Protein AF-A0A9E2D1S7-F1 (afdb_monomer)

Solvent-accessible surface area (backbone atoms only — not comparable to full-atom values): 7410 Å² total; per-residue (Å²): 135,66,66,66,62,52,53,53,52,53,52,50,51,51,51,51,51,52,51,52,49,51,52,52,50,50,51,50,53,53,49,55,52,59,69,45,44,64,62,51,51,51,49,29,67,73,70,65,48,94,63,82,76,91,63,96,56,79,93,48,81,43,66,81,93,66,31,61,90,58,60,94,66,74,62,63,94,91,59,80,72,94,45,70,66,69,77,76,57,72,81,76,78,86,71,77,87,82,79,84,79,87,79,79,77,78,81,78,80,74,130

Mean predicted aligned error: 16.09 Å

Secondary structure (DSSP, 8-state):
--HHHHHHHHHHHHHHHHHHHHHHHHHHHHHHHHHHHHHHHHHHHHHT-SS--S---SS--S-GGGS-TTGGGSSPTTPPPSSGGGGGSPPPP------------------

Structure (mmCIF, N/CA/C/O backbone):
data_AF-A0A9E2D1S7-F1
#
_entry.id   AF-A0A9E2D1S7-F1
#
loop_
_atom_site.group_PDB
_atom_site.id
_atom_site.type_symbol
_atom_site.label_atom_id
_atom_site.label_alt_id
_atom_site.label_comp_id
_atom_site.label_asym_id
_atom_site.label_entity_id
_atom_site.label_seq_id
_atom_site.pdbx_PDB_ins_code
_atom_site.Cartn_x
_atom_site.Cartn_y
_atom_site.Cartn_z
_atom_site.occupancy
_atom_site.B_iso_or_equiv
_atom_site.auth_seq_id
_atom_site.auth_comp_id
_atom_site.auth_asym_id
_atom_site.auth_atom_id
_atom_site.pdbx_PDB_model_num
ATOM 1 N N . MET A 1 1 ? 39.466 -10.466 -25.341 1.00 58.59 1 MET A N 1
ATOM 2 C CA . MET A 1 1 ? 39.073 -9.442 -24.336 1.00 58.59 1 MET A CA 1
ATOM 3 C C . MET A 1 1 ? 37.876 -8.569 -24.765 1.00 58.59 1 MET A C 1
ATOM 5 O O . MET A 1 1 ? 37.554 -7.617 -24.069 1.00 58.59 1 MET A O 1
ATOM 9 N N . SER A 1 2 ? 37.165 -8.881 -25.860 1.00 67.69 2 SER A N 1
ATOM 10 C CA . SER A 1 2 ? 36.030 -8.085 -26.375 1.00 67.69 2 SER A CA 1
ATOM 11 C C . SER A 1 2 ? 34.646 -8.519 -25.861 1.00 67.69 2 SER A C 1
ATOM 13 O O . SER A 1 2 ? 33.735 -7.698 -25.824 1.00 67.69 2 SER A O 1
ATOM 15 N N . GLY A 1 3 ? 34.483 -9.774 -25.423 1.00 76.50 3 GLY A N 1
ATOM 16 C CA . GLY A 1 3 ? 33.175 -10.323 -25.028 1.00 76.50 3 GLY A CA 1
ATOM 17 C C . GLY A 1 3 ? 32.573 -9.714 -23.756 1.00 76.50 3 GLY A C 1
ATOM 18 O O . GLY A 1 3 ? 31.367 -9.505 -23.688 1.00 76.50 3 GLY A O 1
ATOM 19 N N . GLY A 1 4 ? 33.406 -9.351 -22.773 1.00 84.81 4 GLY A N 1
ATOM 20 C CA . GLY A 1 4 ? 32.922 -8.813 -21.493 1.00 84.81 4 GLY A CA 1
ATOM 21 C C . GLY A 1 4 ? 32.247 -7.443 -21.617 1.00 84.81 4 GLY A C 1
ATOM 22 O O . GLY A 1 4 ? 31.239 -7.189 -20.969 1.00 84.81 4 GLY A O 1
ATOM 23 N N . ARG A 1 5 ? 32.750 -6.572 -22.502 1.00 86.94 5 ARG A N 1
ATOM 24 C CA . ARG A 1 5 ? 32.161 -5.241 -22.727 1.00 86.94 5 ARG A CA 1
ATOM 25 C C . ARG A 1 5 ? 30.790 -5.337 -23.394 1.00 86.94 5 ARG A C 1
ATOM 27 O O . ARG A 1 5 ? 29.889 -4.598 -23.019 1.00 86.94 5 ARG A O 1
ATOM 34 N N . TRP A 1 6 ? 30.620 -6.270 -24.331 1.00 89.38 6 TRP A N 1
ATOM 35 C CA . TRP A 1 6 ? 29.322 -6.514 -24.961 1.00 89.38 6 TRP A CA 1
ATOM 36 C C . TRP A 1 6 ? 28.310 -7.081 -23.962 1.00 89.38 6 TRP A C 1
ATOM 38 O O . TRP A 1 6 ? 27.189 -6.592 -23.878 1.00 89.38 6 TRP A O 1
ATOM 48 N N . PHE A 1 7 ? 28.726 -8.038 -23.132 1.00 90.88 7 PHE A N 1
ATOM 49 C CA . PHE A 1 7 ? 27.865 -8.585 -22.086 1.00 90.88 7 PHE A CA 1
ATOM 50 C C . PHE A 1 7 ? 27.352 -7.504 -21.118 1.00 90.88 7 PHE A C 1
ATOM 52 O O . PHE A 1 7 ? 26.159 -7.460 -20.831 1.00 90.88 7 PHE A O 1
ATOM 59 N N . LEU A 1 8 ? 28.224 -6.589 -20.674 1.00 93.12 8 LEU A N 1
ATOM 60 C CA . LEU A 1 8 ? 27.845 -5.484 -19.782 1.00 93.12 8 LEU A CA 1
ATOM 61 C C . LEU A 1 8 ? 26.897 -4.471 -20.442 1.00 93.12 8 LEU A C 1
ATOM 63 O O . LEU A 1 8 ? 25.983 -3.968 -19.794 1.00 93.12 8 LEU A O 1
ATOM 67 N N . LEU A 1 9 ? 27.088 -4.171 -21.730 1.00 94.94 9 LEU A N 1
ATOM 68 C CA . LEU A 1 9 ? 26.182 -3.283 -22.465 1.00 94.94 9 LEU A CA 1
ATOM 69 C C . LEU A 1 9 ? 24.807 -3.926 -22.667 1.00 94.94 9 LEU A C 1
ATOM 71 O O . LEU A 1 9 ? 23.786 -3.266 -22.484 1.00 94.94 9 LEU A O 1
ATOM 75 N N . GLN A 1 10 ? 24.772 -5.216 -23.006 1.00 94.00 10 GLN A N 1
ATOM 76 C CA . GLN A 1 10 ? 23.527 -5.957 -23.185 1.00 94.00 10 GLN A CA 1
ATOM 77 C C . GLN A 1 10 ? 22.758 -6.085 -21.865 1.00 94.00 10 GLN A C 1
ATOM 79 O O . GLN A 1 10 ? 21.551 -5.848 -21.839 1.00 94.00 10 GLN A O 1
ATOM 84 N N . SER A 1 11 ? 23.438 -6.419 -20.765 1.00 94.69 11 SER A N 1
ATOM 85 C CA . SER A 1 11 ? 22.799 -6.520 -19.451 1.00 94.69 11 SER A CA 1
ATOM 86 C C . SER A 1 11 ? 22.290 -5.162 -18.963 1.00 94.69 11 SER A C 1
ATOM 88 O O . SER A 1 11 ? 21.164 -5.080 -18.474 1.00 94.69 11 SER A O 1
ATOM 90 N N . GLY A 1 12 ? 23.054 -4.084 -19.173 1.00 96.69 12 GLY A N 1
ATOM 91 C CA . GLY A 1 12 ? 22.630 -2.719 -18.863 1.00 96.69 12 GLY A CA 1
ATOM 92 C C . GLY A 1 12 ? 21.396 -2.283 -19.657 1.00 96.69 12 GLY A C 1
ATOM 93 O O . GLY A 1 12 ? 20.464 -1.722 -19.082 1.00 96.69 12 GLY A O 1
ATOM 94 N N . LEU A 1 13 ? 21.344 -2.596 -20.957 1.00 97.38 13 LEU A N 1
ATOM 95 C CA . LEU A 1 13 ? 20.187 -2.301 -21.806 1.00 97.38 13 LEU A CA 1
ATOM 96 C C . LEU A 1 13 ? 18.935 -3.061 -21.346 1.00 97.38 13 LEU A C 1
ATOM 98 O O . LEU A 1 13 ? 17.864 -2.467 -21.242 1.00 97.38 13 LEU A O 1
ATOM 102 N N . LEU A 1 14 ? 19.067 -4.355 -21.041 1.00 97.44 14 LEU A N 1
ATOM 103 C CA . LEU A 1 14 ? 17.959 -5.172 -20.538 1.00 97.44 14 LEU A CA 1
ATOM 104 C C . LEU A 1 14 ? 17.445 -4.661 -19.191 1.00 97.44 14 LEU A C 1
ATOM 106 O O . LEU A 1 14 ? 16.236 -4.571 -18.991 1.00 97.44 14 LEU A O 1
ATOM 110 N N . PHE A 1 15 ? 18.349 -4.285 -18.287 1.00 97.31 15 PHE A N 1
ATOM 111 C CA . PHE A 1 15 ? 17.978 -3.725 -16.992 1.00 97.31 15 PHE A CA 1
ATOM 112 C C . PHE A 1 15 ? 17.240 -2.389 -17.139 1.00 97.31 15 PHE A C 1
ATOM 114 O O . PHE A 1 15 ? 16.191 -2.197 -16.530 1.00 97.31 15 PHE A O 1
ATOM 121 N N . ALA A 1 16 ? 17.733 -1.490 -17.995 1.00 97.62 16 ALA A N 1
ATOM 122 C CA . ALA A 1 16 ? 17.066 -0.221 -18.276 1.00 97.62 16 ALA A CA 1
ATOM 123 C C . ALA A 1 16 ? 15.682 -0.426 -18.916 1.00 97.62 16 ALA A C 1
ATOM 125 O O . ALA A 1 16 ? 14.726 0.248 -18.534 1.00 97.62 16 ALA A O 1
ATOM 126 N N . ALA A 1 17 ? 15.552 -1.382 -19.840 1.00 97.75 17 ALA A N 1
ATOM 127 C CA . ALA A 1 17 ? 14.273 -1.736 -20.451 1.00 97.75 17 ALA A CA 1
ATOM 128 C C . ALA A 1 17 ? 13.280 -2.300 -19.421 1.00 97.75 17 ALA A C 1
ATOM 130 O O . ALA A 1 17 ? 12.115 -1.902 -19.412 1.00 97.75 17 ALA A O 1
ATOM 131 N N . LEU A 1 18 ? 13.741 -3.173 -18.519 1.00 97.69 18 LEU A N 1
ATOM 132 C CA . LEU A 1 18 ? 12.930 -3.693 -17.418 1.00 97.69 18 LEU A CA 1
ATOM 133 C C . LEU A 1 18 ? 12.471 -2.565 -16.488 1.00 97.69 18 LEU A C 1
ATOM 135 O O . LEU A 1 18 ? 11.289 -2.484 -16.163 1.00 97.69 18 LEU A O 1
ATOM 139 N N . LEU A 1 19 ? 13.379 -1.669 -16.096 1.00 97.75 19 LEU A N 1
ATOM 140 C CA . LEU A 1 19 ? 13.057 -0.525 -15.245 1.00 97.75 19 LEU A CA 1
ATOM 141 C C . LEU A 1 19 ? 12.017 0.386 -15.914 1.00 97.75 19 LEU A C 1
ATOM 143 O O . LEU A 1 19 ? 11.033 0.767 -15.286 1.00 97.75 19 LEU A O 1
ATOM 147 N N . ALA A 1 20 ? 12.196 0.693 -17.200 1.00 97.50 20 ALA A N 1
ATOM 148 C CA . ALA A 1 20 ? 11.249 1.496 -17.966 1.00 97.50 20 ALA A CA 1
ATOM 149 C C . ALA A 1 20 ? 9.866 0.830 -18.044 1.00 97.50 20 ALA A C 1
ATOM 151 O O . ALA A 1 20 ? 8.851 1.503 -17.863 1.00 97.50 20 ALA A O 1
ATOM 152 N N . LEU A 1 21 ? 9.813 -0.491 -18.249 1.00 97.50 21 LEU A N 1
ATOM 153 C CA . LEU A 1 21 ? 8.564 -1.251 -18.252 1.00 97.50 21 LEU A CA 1
ATOM 154 C C . LEU A 1 21 ? 7.869 -1.207 -16.885 1.00 97.50 21 LEU A C 1
ATOM 156 O O . LEU A 1 21 ? 6.661 -0.979 -16.827 1.00 97.50 21 LEU A O 1
AT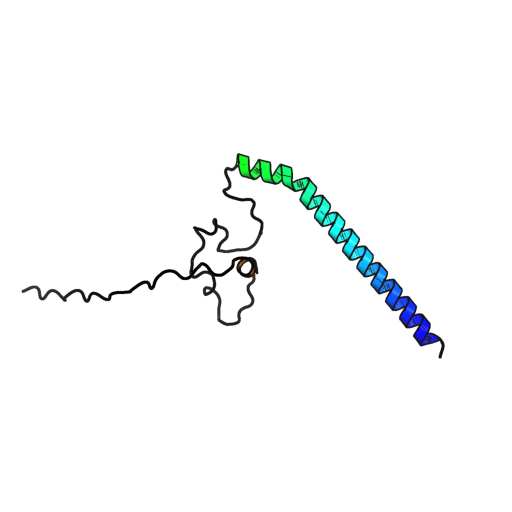OM 160 N N . LEU A 1 22 ? 8.618 -1.381 -15.792 1.00 96.38 22 LEU A N 1
ATOM 161 C CA . LEU A 1 22 ? 8.089 -1.298 -14.429 1.00 96.38 22 LEU A CA 1
ATOM 162 C C . LEU A 1 22 ? 7.530 0.094 -14.127 1.00 96.38 22 LEU A C 1
ATOM 164 O O . LEU A 1 22 ? 6.427 0.208 -13.596 1.00 96.38 22 LEU A O 1
ATOM 168 N N . LEU A 1 23 ? 8.244 1.153 -14.515 1.00 96.31 23 LEU A N 1
ATOM 169 C CA . LEU A 1 23 ? 7.780 2.530 -14.350 1.00 96.31 23 LEU A CA 1
ATOM 170 C C . LEU A 1 23 ? 6.521 2.803 -15.175 1.00 96.31 23 LEU A C 1
ATOM 172 O O . LEU A 1 23 ? 5.582 3.415 -14.671 1.00 96.31 23 LEU A O 1
ATOM 176 N N . LEU A 1 24 ? 6.455 2.314 -16.414 1.00 96.50 24 LEU A N 1
ATOM 177 C CA . LEU A 1 24 ? 5.272 2.468 -17.255 1.00 96.50 24 LEU A CA 1
ATOM 178 C C . LEU A 1 24 ? 4.069 1.704 -16.683 1.00 96.50 24 LEU A C 1
ATOM 180 O O . LEU A 1 24 ? 2.957 2.229 -16.673 1.00 96.50 24 LEU A O 1
ATOM 184 N N . CYS A 1 25 ? 4.286 0.485 -16.185 1.00 94.69 25 CYS A N 1
ATOM 185 C CA . CYS A 1 25 ? 3.258 -0.308 -15.516 1.00 94.69 25 CYS A CA 1
ATOM 186 C C . CYS A 1 25 ? 2.749 0.408 -14.258 1.00 94.69 25 CYS A C 1
ATOM 188 O O . CYS A 1 25 ? 1.546 0.603 -14.108 1.00 94.69 25 CYS A O 1
ATOM 190 N N . SER A 1 26 ? 3.666 0.901 -13.422 1.00 89.81 26 SER A N 1
ATOM 191 C CA . SER A 1 26 ? 3.348 1.687 -12.229 1.00 89.81 26 SER A CA 1
ATOM 192 C C . SER A 1 26 ? 2.519 2.928 -12.569 1.00 89.81 26 SER A C 1
ATOM 194 O O . SER A 1 26 ? 1.465 3.146 -11.980 1.00 89.81 26 SER A O 1
ATOM 196 N N . GLN A 1 27 ? 2.907 3.689 -13.597 1.00 91.44 27 GLN A N 1
ATOM 197 C CA . GLN A 1 27 ? 2.131 4.847 -14.047 1.00 91.44 27 GLN A CA 1
ATOM 198 C C . GLN A 1 27 ? 0.740 4.463 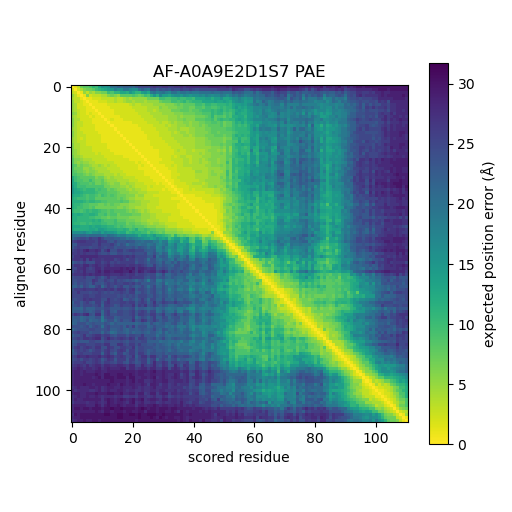-14.558 1.00 91.44 27 GLN A C 1
ATOM 200 O O . GLN A 1 27 ? -0.219 5.191 -14.311 1.00 91.44 27 GLN A O 1
ATOM 205 N N . ARG A 1 28 ? 0.602 3.337 -15.268 1.00 91.31 28 ARG A N 1
ATOM 206 C CA . ARG A 1 28 ? -0.703 2.851 -15.743 1.00 91.31 28 ARG A CA 1
ATOM 207 C C . ARG A 1 28 ? -1.615 2.456 -14.589 1.00 91.31 28 ARG A C 1
ATOM 209 O O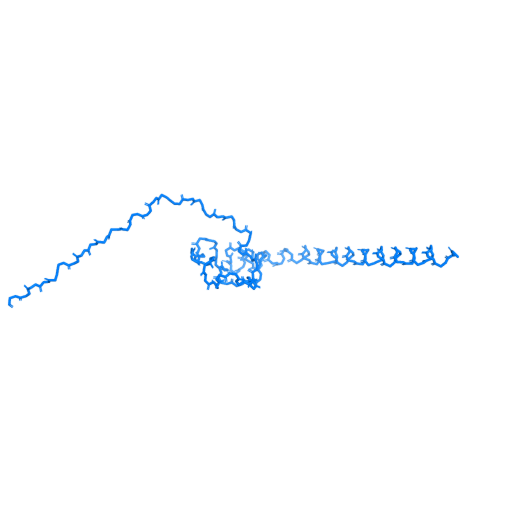 . ARG A 1 28 ? -2.771 2.865 -14.586 1.00 91.31 28 ARG A O 1
ATOM 216 N N . VAL A 1 29 ? -1.091 1.715 -13.614 1.00 83.31 29 VAL A N 1
ATOM 217 C CA . VAL A 1 29 ? -1.828 1.339 -12.399 1.00 83.31 29 VAL A CA 1
ATOM 218 C C . VAL A 1 29 ? -2.237 2.592 -11.632 1.00 83.31 29 VAL A C 1
ATOM 220 O O . VAL A 1 29 ? -3.406 2.753 -11.308 1.00 83.31 29 VAL A O 1
ATOM 223 N N . HIS A 1 30 ? -1.313 3.531 -11.432 1.00 79.56 30 HIS A N 1
ATOM 224 C CA . HIS A 1 30 ? -1.600 4.754 -10.692 1.00 79.56 30 HIS A CA 1
ATOM 225 C C . HIS A 1 30 ? -2.660 5.624 -11.383 1.00 79.56 30 HIS A C 1
ATOM 227 O O . HIS A 1 30 ? -3.506 6.201 -10.704 1.00 79.56 30 HIS A O 1
ATOM 233 N N . ARG A 1 31 ? -2.651 5.705 -12.719 1.00 84.50 31 ARG A N 1
ATOM 234 C CA . ARG A 1 31 ? -3.694 6.414 -13.479 1.00 84.50 31 ARG A CA 1
ATOM 235 C C . ARG A 1 31 ? -5.053 5.728 -13.368 1.00 84.50 31 ARG A C 1
ATOM 237 O O . ARG A 1 31 ? -6.049 6.397 -13.121 1.00 84.50 31 ARG A O 1
ATOM 244 N N . ALA A 1 32 ? -5.090 4.402 -13.491 1.00 83.00 32 ALA A N 1
ATOM 245 C CA . ALA A 1 32 ? -6.325 3.639 -13.329 1.00 83.00 32 ALA A CA 1
ATOM 246 C C . ALA A 1 32 ? -6.928 3.824 -11.924 1.00 83.00 32 ALA A C 1
ATOM 248 O O . ALA A 1 32 ? -8.137 3.990 -11.783 1.00 83.00 32 ALA A O 1
ATOM 249 N N . GLU A 1 33 ? -6.084 3.862 -10.894 1.00 77.12 33 GLU A N 1
ATOM 250 C CA . GLU A 1 33 ? -6.491 4.142 -9.516 1.00 77.12 33 GLU A CA 1
ATOM 251 C C . GLU A 1 33 ? -7.055 5.562 -9.351 1.00 77.12 33 GLU A C 1
ATOM 253 O O . GLU A 1 33 ? -8.119 5.736 -8.752 1.00 77.12 33 GLU A O 1
ATOM 258 N N . THR A 1 34 ? -6.397 6.581 -9.918 1.00 81.00 34 THR A N 1
ATOM 259 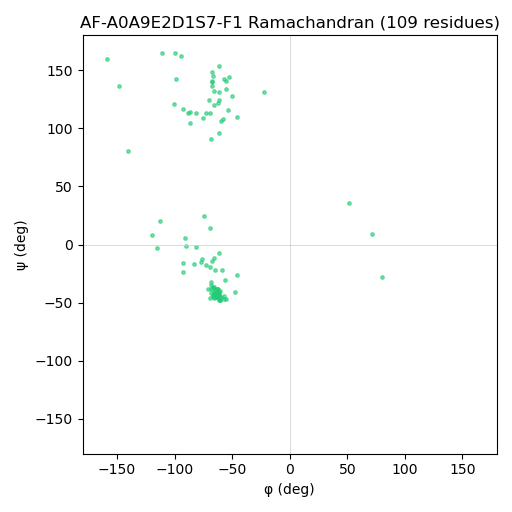C CA . THR A 1 34 ? -6.884 7.970 -9.841 1.00 81.00 34 THR A CA 1
ATOM 260 C C . THR A 1 34 ? -8.194 8.173 -10.589 1.00 81.00 34 THR A C 1
ATOM 262 O O . THR A 1 34 ? -9.058 8.897 -10.100 1.00 81.00 34 THR A O 1
ATOM 265 N N . ASP A 1 35 ? -8.377 7.507 -11.729 1.00 88.00 35 ASP A N 1
ATOM 266 C CA . ASP A 1 35 ? -9.606 7.603 -12.522 1.00 88.00 35 ASP A CA 1
ATOM 267 C C . ASP A 1 35 ? -10.798 6.959 -11.796 1.00 88.00 35 ASP A C 1
ATOM 269 O O . ASP A 1 35 ? -11.933 7.423 -11.912 1.00 88.00 35 ASP A O 1
ATOM 273 N N . GLN A 1 36 ? -10.556 5.909 -11.005 1.00 82.69 36 GLN A N 1
ATOM 274 C CA . GLN A 1 36 ? -11.597 5.235 -10.226 1.00 82.69 36 GLN A CA 1
ATOM 275 C C . GLN A 1 36 ? -11.906 5.915 -8.886 1.00 82.69 36 GLN A C 1
ATOM 277 O O . GLN A 1 36 ? -12.960 5.653 -8.301 1.00 82.69 36 GLN A O 1
ATOM 282 N N . LEU A 1 37 ? -11.033 6.796 -8.393 1.00 83.62 37 LEU A N 1
ATOM 283 C CA . LEU A 1 37 ? -11.186 7.445 -7.090 1.00 83.62 37 LEU A CA 1
ATOM 284 C C . LEU A 1 37 ? -12.535 8.181 -6.920 1.00 83.62 37 LEU A C 1
ATOM 286 O O . LEU A 1 37 ? -13.200 7.933 -5.912 1.00 83.62 37 LEU A O 1
ATOM 290 N N . PRO A 1 38 ? -13.018 9.005 -7.874 1.00 87.38 38 PRO A N 1
ATOM 291 C CA . PRO A 1 38 ? -14.299 9.702 -7.722 1.00 87.38 38 PRO A CA 1
ATOM 292 C C . PRO A 1 38 ? -15.491 8.744 -7.611 1.00 87.38 38 PRO A C 1
ATOM 294 O O . PRO A 1 38 ? -16.358 8.926 -6.756 1.00 87.38 38 PRO A O 1
ATOM 297 N N . ALA A 1 39 ? -15.511 7.688 -8.431 1.00 85.38 39 ALA A N 1
ATOM 298 C CA . ALA A 1 39 ? -16.569 6.679 -8.412 1.00 85.38 39 ALA A CA 1
ATOM 299 C C . ALA A 1 39 ? -16.599 5.923 -7.076 1.00 85.38 39 ALA A C 1
ATOM 301 O O . ALA A 1 39 ? -17.665 5.656 -6.519 1.00 85.38 39 ALA A O 1
ATOM 302 N N . ARG A 1 40 ? -15.423 5.624 -6.516 1.00 82.06 40 ARG A N 1
ATOM 303 C CA . ARG A 1 40 ? -15.328 4.966 -5.215 1.00 82.06 40 ARG A CA 1
ATOM 304 C C . ARG A 1 40 ? -15.740 5.886 -4.055 1.00 82.06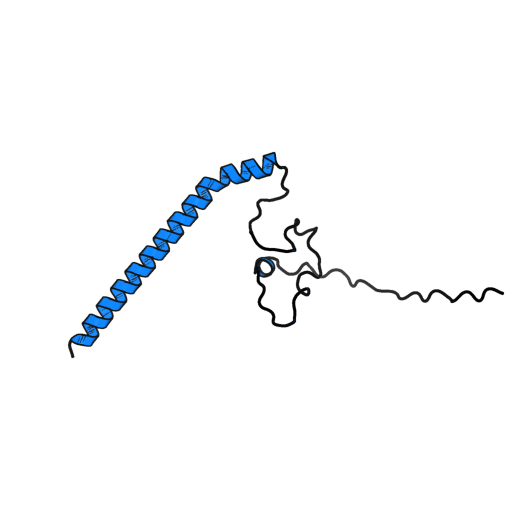 40 ARG A C 1
ATOM 306 O O . ARG A 1 40 ? -16.423 5.431 -3.140 1.00 82.06 40 ARG A O 1
ATOM 313 N N . LEU A 1 41 ? -15.400 7.177 -4.102 1.00 82.69 41 LEU A N 1
ATOM 314 C CA . LEU A 1 41 ? -15.873 8.166 -3.121 1.00 82.69 41 LEU A CA 1
ATOM 315 C C . LEU A 1 41 ? -17.402 8.310 -3.154 1.00 82.69 41 LEU A C 1
ATOM 317 O O . LEU A 1 41 ? -18.051 8.362 -2.107 1.00 82.69 41 LEU A O 1
ATOM 321 N N . GLN A 1 42 ? -17.995 8.309 -4.348 1.00 89.00 42 GLN A N 1
ATOM 322 C CA . GLN A 1 42 ? -19.447 8.324 -4.511 1.00 89.00 42 GLN A CA 1
ATOM 323 C C . GLN A 1 42 ? -20.103 7.074 -3.906 1.00 89.00 42 GLN A C 1
ATOM 325 O O . GLN A 1 42 ? -21.134 7.183 -3.235 1.00 89.00 42 GLN A O 1
ATOM 330 N N . LEU A 1 43 ? -19.502 5.896 -4.098 1.00 84.00 43 LEU A N 1
ATOM 331 C CA . LEU A 1 43 ? -19.978 4.644 -3.510 1.00 84.00 43 LEU A CA 1
ATOM 332 C C . LEU A 1 43 ? -19.992 4.711 -1.976 1.00 84.00 43 LEU A C 1
ATOM 334 O O . LEU A 1 43 ? -20.996 4.365 -1.359 1.00 84.00 43 LEU A O 1
ATOM 338 N N . ILE A 1 44 ? -18.923 5.224 -1.364 1.00 79.75 44 ILE A N 1
ATOM 339 C CA . ILE A 1 44 ? -18.813 5.397 0.095 1.00 79.75 44 ILE A CA 1
ATOM 340 C C . ILE A 1 44 ? -19.893 6.315 0.631 1.00 79.75 44 ILE A C 1
ATOM 342 O O . ILE A 1 44 ? -20.582 5.963 1.588 1.00 79.75 44 ILE A O 1
ATOM 346 N N . HIS A 1 45 ? -20.081 7.467 -0.011 1.00 81.31 45 HIS A N 1
ATOM 347 C CA . HIS A 1 45 ? -21.104 8.419 0.396 1.00 81.31 45 HIS A CA 1
ATOM 348 C C . HIS A 1 45 ? -22.517 7.823 0.288 1.00 81.31 45 HIS A C 1
ATOM 350 O O . HIS A 1 45 ? -23.365 8.073 1.151 1.00 81.31 45 HIS A O 1
ATOM 356 N N . THR A 1 46 ? -22.764 7.022 -0.752 1.00 88.44 46 THR A N 1
ATOM 357 C CA . THR A 1 46 ? -24.056 6.363 -0.997 1.00 88.44 46 THR A CA 1
ATOM 358 C C . THR A 1 46 ? -24.333 5.275 0.034 1.00 88.44 46 THR A C 1
ATOM 360 O O . THR A 1 46 ? -25.417 5.228 0.607 1.00 88.44 46 THR A O 1
ATOM 363 N N . LEU A 1 47 ? -23.341 4.430 0.310 1.00 83.38 47 LEU A N 1
ATOM 364 C CA . LEU A 1 47 ? -23.452 3.319 1.254 1.00 83.38 47 LEU A CA 1
ATOM 365 C C . LEU A 1 47 ? -23.268 3.744 2.716 1.00 83.38 47 LEU A C 1
ATOM 367 O O . LEU A 1 47 ? -23.368 2.903 3.606 1.00 83.38 47 LEU A O 1
ATOM 371 N N . LYS A 1 48 ? -22.993 5.032 2.970 1.00 79.38 48 LYS A N 1
ATOM 372 C CA . LYS A 1 48 ? -22.655 5.569 4.298 1.00 79.38 48 LYS A CA 1
ATOM 373 C C . LYS A 1 48 ? -21.521 4.781 4.962 1.00 79.38 48 LYS A C 1
ATOM 375 O O . LYS A 1 48 ? -21.515 4.591 6.176 1.00 79.38 48 LYS A O 1
ATOM 380 N N . LEU A 1 49 ? -20.564 4.325 4.152 1.00 72.06 49 LEU A N 1
ATOM 381 C CA . LEU A 1 49 ? -19.357 3.687 4.659 1.00 72.06 49 LEU A CA 1
ATOM 382 C C . LEU A 1 49 ? -18.540 4.743 5.397 1.00 72.06 49 LEU A C 1
ATOM 384 O O . LEU A 1 49 ? -18.414 5.876 4.937 1.00 72.06 49 LEU A O 1
ATOM 388 N N . THR A 1 50 ? -18.017 4.375 6.561 1.00 59.38 50 THR A N 1
ATOM 389 C CA . THR A 1 50 ? -17.295 5.312 7.424 1.00 59.38 50 THR A CA 1
ATOM 390 C C . THR A 1 50 ? -15.951 5.738 6.842 1.00 59.38 50 THR A C 1
ATOM 392 O O . THR A 1 50 ? -15.467 6.779 7.253 1.00 59.38 50 THR A O 1
ATOM 395 N N . ASP A 1 51 ? -15.377 4.987 5.889 1.00 58.59 51 ASP A N 1
ATOM 396 C CA . ASP A 1 51 ? -14.116 5.334 5.224 1.00 58.59 51 ASP A CA 1
ATOM 397 C C . ASP A 1 51 ? -13.925 4.633 3.868 1.00 58.59 51 ASP A C 1
ATOM 399 O O . ASP A 1 51 ? -14.513 3.581 3.594 1.00 58.59 51 ASP A O 1
ATOM 403 N N . PHE A 1 52 ? -13.046 5.208 3.035 1.00 55.78 52 PHE A N 1
ATOM 404 C CA . PHE A 1 52 ? -12.433 4.507 1.905 1.00 55.78 52 PHE A CA 1
ATOM 405 C C . PHE A 1 52 ? -11.479 3.471 2.483 1.00 55.78 52 PHE A C 1
ATOM 407 O O . PHE A 1 52 ? -10.501 3.830 3.134 1.00 55.78 52 PHE A O 1
ATOM 414 N N . ALA A 1 53 ? -11.788 2.186 2.295 1.00 56.22 53 ALA A N 1
ATOM 415 C CA . ALA A 1 53 ? -10.886 1.117 2.684 1.00 56.22 53 ALA A CA 1
ATOM 416 C C . ALA A 1 53 ? -9.593 1.282 1.874 1.00 56.22 53 ALA A C 1
ATOM 418 O O . ALA A 1 53 ? -9.499 0.844 0.732 1.00 56.22 53 ALA A O 1
ATOM 419 N N . LEU A 1 54 ? -8.598 1.939 2.473 1.00 52.50 54 LEU A N 1
ATOM 420 C CA . LEU A 1 54 ? -7.243 2.067 1.934 1.00 52.50 54 LEU A CA 1
ATOM 421 C C . LEU A 1 54 ? -6.562 0.699 1.783 1.00 52.50 54 LEU A C 1
ATOM 423 O O . LEU A 1 54 ? -5.457 0.626 1.256 1.00 52.50 54 LEU A O 1
ATOM 427 N N . TRP A 1 55 ? -7.19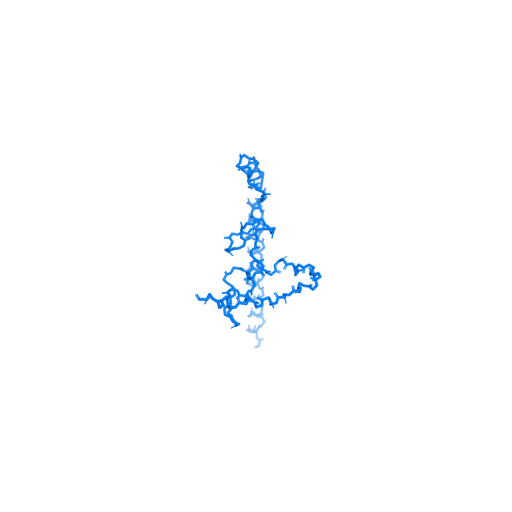7 -0.370 2.276 1.00 56.06 55 TRP A N 1
ATOM 428 C CA . TRP A 1 55 ? -6.596 -1.677 2.428 1.00 56.06 55 TRP A CA 1
ATOM 429 C C . TRP A 1 55 ? -7.616 -2.811 2.259 1.00 56.06 55 TRP A C 1
ATOM 431 O O . TRP A 1 55 ? -8.720 -2.755 2.800 1.00 56.06 55 TRP A O 1
ATOM 441 N N . SER A 1 56 ? -7.228 -3.851 1.522 1.00 47.97 56 SER A N 1
ATOM 442 C CA . SER A 1 56 ? -8.046 -5.025 1.173 1.00 47.97 56 SER A CA 1
ATOM 443 C C . SER A 1 56 ? -7.933 -6.200 2.161 1.00 47.97 56 SER A C 1
ATOM 445 O O . SER A 1 56 ? -8.468 -7.273 1.898 1.00 47.97 56 SER A O 1
ATOM 447 N N . GLU A 1 57 ? -7.222 -6.027 3.277 1.00 53.31 57 GLU A N 1
ATOM 448 C CA . GLU A 1 57 ? -6.658 -7.118 4.094 1.00 53.31 57 GLU A CA 1
ATOM 449 C C . GLU A 1 57 ? -7.362 -7.262 5.482 1.00 53.31 57 GLU A C 1
ATOM 451 O O . GLU A 1 57 ? -8.098 -6.369 5.878 1.00 53.31 57 GLU A O 1
ATOM 456 N N . ALA A 1 58 ? -7.206 -8.372 6.232 1.00 52.69 58 ALA A N 1
ATOM 457 C CA . ALA A 1 58 ? -8.181 -8.845 7.249 1.00 52.69 58 ALA A CA 1
ATOM 458 C C . ALA A 1 58 ? -8.017 -8.449 8.755 1.00 52.69 58 ALA A C 1
ATOM 460 O O . ALA A 1 58 ? -6.940 -8.141 9.245 1.00 52.69 58 ALA A O 1
ATOM 461 N N . ARG A 1 59 ? -9.146 -8.615 9.488 1.00 50.62 59 ARG A N 1
ATOM 462 C CA . ARG A 1 59 ? -9.467 -8.660 10.953 1.00 50.62 59 ARG A CA 1
ATOM 463 C C . ARG A 1 59 ? -9.613 -7.375 11.782 1.00 50.62 59 ARG A C 1
ATOM 465 O O . ARG A 1 59 ? -10.445 -7.376 12.686 1.00 50.62 59 ARG A O 1
ATOM 472 N N . TYR A 1 60 ? -8.963 -6.269 11.447 1.00 48.47 60 TYR A N 1
ATOM 473 C CA . TYR A 1 60 ? -9.200 -4.951 12.080 1.00 48.47 60 TYR A CA 1
ATOM 474 C C . TYR A 1 60 ? -9.817 -3.937 11.109 1.00 48.47 60 TYR A C 1
ATOM 476 O O . TYR A 1 60 ? -9.805 -2.739 11.350 1.00 48.47 60 TYR A O 1
ATOM 484 N N . THR A 1 61 ? -10.429 -4.410 10.022 1.00 46.22 61 THR A N 1
ATOM 485 C CA . THR A 1 61 ? -11.124 -3.595 9.009 1.00 46.22 61 THR A CA 1
ATOM 486 C C . THR A 1 61 ? -12.480 -3.039 9.451 1.00 46.22 61 THR A 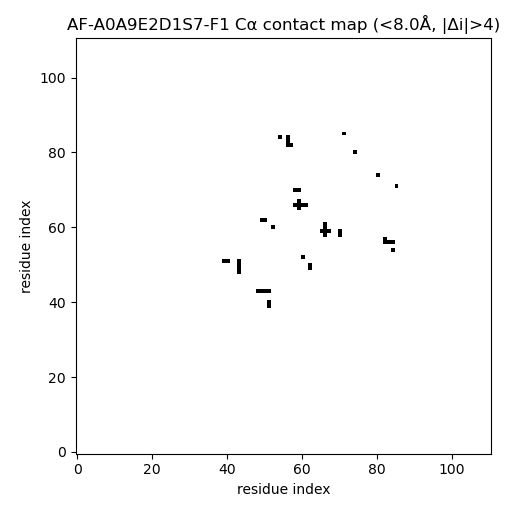C 1
ATOM 488 O O . THR A 1 61 ? -13.323 -2.695 8.624 1.00 46.22 61 THR A O 1
ATOM 491 N N . ARG A 1 62 ? -12.694 -2.876 10.759 1.00 54.00 62 ARG A N 1
ATOM 492 C CA . ARG A 1 62 ? -13.634 -1.870 11.258 1.00 54.00 62 ARG A CA 1
ATOM 493 C C . ARG A 1 62 ? -12.824 -0.658 11.682 1.00 54.00 62 ARG A C 1
ATOM 495 O O . ARG A 1 62 ? -11.731 -0.833 12.204 1.00 54.00 62 ARG A O 1
ATOM 502 N N . HIS A 1 63 ? -13.373 0.534 11.431 1.00 58.91 63 HIS A N 1
ATOM 503 C CA . HIS A 1 63 ? -12.843 1.848 11.823 1.00 58.91 63 HIS A CA 1
ATOM 504 C C . HIS A 1 63 ? -11.884 1.741 13.020 1.00 58.91 63 HIS A C 1
ATOM 506 O O . HIS A 1 63 ? -12.297 1.119 13.989 1.00 58.91 63 HIS A O 1
ATOM 512 N N . PRO A 1 64 ? -10.672 2.327 13.029 1.00 57.34 64 PRO A N 1
ATOM 513 C CA . PRO A 1 64 ? -9.655 2.101 14.069 1.00 57.34 64 PRO A CA 1
ATOM 514 C C . PRO A 1 64 ? -10.147 2.143 15.532 1.00 57.34 64 PRO A C 1
ATOM 516 O O .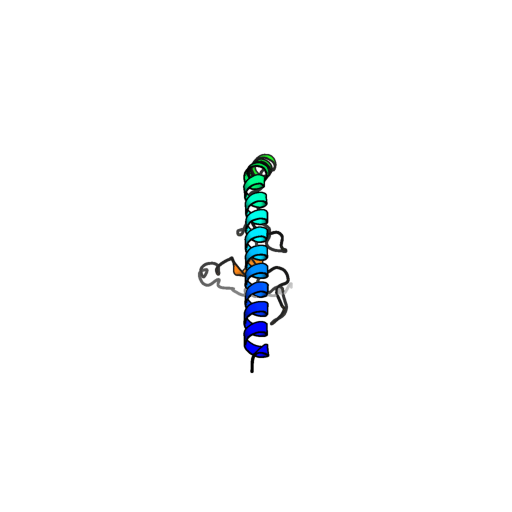 PRO A 1 64 ? -9.588 1.472 16.390 1.00 57.34 64 PRO A O 1
ATOM 519 N N . SER A 1 65 ? -11.235 2.866 15.830 1.00 57.88 65 SER A N 1
ATOM 520 C CA . SER A 1 65 ? -11.917 2.829 17.141 1.00 57.88 65 SER A CA 1
ATOM 521 C C . SER A 1 65 ? -12.629 1.510 17.510 1.00 57.88 65 SER 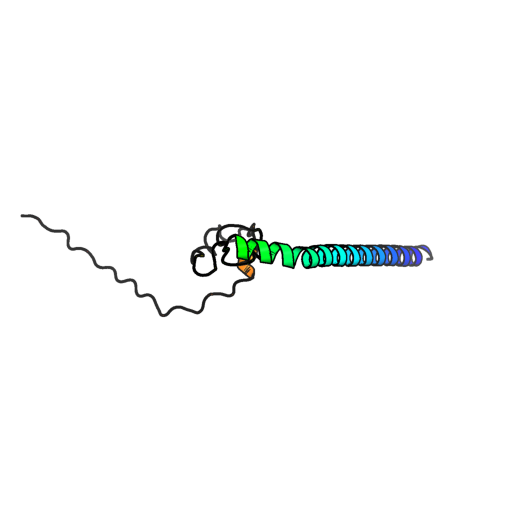A C 1
ATOM 523 O O . SER A 1 65 ? -13.026 1.333 18.658 1.00 57.88 65 SER A O 1
ATOM 525 N N . GLN A 1 66 ? -12.840 0.621 16.546 1.00 58.22 66 GLN A N 1
ATOM 526 C CA . GLN A 1 66 ? -13.543 -0.661 16.622 1.00 58.22 66 GLN A CA 1
ATOM 527 C C . GLN A 1 66 ? -12.607 -1.851 16.363 1.00 58.22 66 GLN A C 1
ATOM 529 O O . GLN A 1 66 ? -13.055 -2.998 16.422 1.00 58.22 66 GLN A O 1
ATOM 534 N N . ALA A 1 67 ? -11.335 -1.591 16.050 1.00 63.53 67 ALA A N 1
ATOM 535 C CA . ALA A 1 67 ? -10.316 -2.624 15.994 1.00 63.53 67 ALA A CA 1
ATOM 536 C C . ALA A 1 67 ? -10.049 -3.165 17.410 1.00 63.53 67 ALA A C 1
ATOM 538 O O . ALA A 1 67 ? -10.031 -2.413 18.387 1.00 63.53 67 ALA A O 1
ATOM 539 N N . ASP A 1 68 ? -9.865 -4.480 17.522 1.00 61.84 68 ASP A N 1
ATOM 540 C CA . ASP A 1 68 ? -9.472 -5.114 18.779 1.00 61.84 68 ASP A CA 1
ATOM 541 C C . ASP A 1 68 ? -8.053 -4.668 19.173 1.00 61.84 68 ASP A C 1
ATOM 543 O O . ASP A 1 68 ? -7.125 -4.718 18.367 1.00 61.84 68 ASP A O 1
ATOM 547 N N . TRP A 1 69 ? -7.875 -4.270 20.433 1.00 61.22 69 TRP A N 1
ATOM 548 C CA . TRP A 1 69 ? -6.580 -3.886 21.002 1.00 61.22 69 TRP A CA 1
ATOM 549 C C . TRP A 1 69 ? -5.590 -5.054 21.061 1.00 61.22 69 TRP A C 1
ATOM 551 O O . TRP A 1 69 ? -4.382 -4.828 21.105 1.00 61.22 69 TRP A O 1
ATOM 561 N N . PHE A 1 70 ? -6.085 -6.294 21.053 1.00 60.66 70 PHE A N 1
ATOM 562 C CA . PHE A 1 70 ? -5.259 -7.499 21.047 1.00 60.66 70 PHE A CA 1
ATOM 563 C C . PHE A 1 70 ? -4.919 -7.998 19.645 1.00 60.66 70 PHE A C 1
ATOM 565 O O . PHE A 1 70 ? -4.175 -8.969 19.532 1.00 60.66 70 PHE A O 1
ATOM 572 N N . ALA A 1 71 ? -5.399 -7.332 18.587 1.00 60.78 71 ALA A N 1
ATOM 573 C CA . ALA A 1 71 ? -5.092 -7.683 17.202 1.00 60.78 71 ALA A CA 1
ATOM 574 C C . ALA A 1 71 ? -3.592 -7.935 16.922 1.00 60.78 71 ALA A C 1
ATOM 576 O O . ALA A 1 71 ? -3.308 -8.931 16.260 1.00 60.78 71 ALA A O 1
ATOM 577 N N . PRO A 1 72 ? -2.627 -7.156 17.469 1.00 57.50 72 PRO A N 1
ATOM 578 C CA . PRO A 1 72 ? -1.195 -7.395 17.241 1.00 57.50 72 PRO A CA 1
ATOM 579 C C . PRO A 1 72 ? -0.653 -8.710 17.826 1.00 57.50 72 PRO A C 1
ATOM 581 O O . PRO A 1 72 ? 0.486 -9.074 17.551 1.00 57.50 72 PRO A O 1
ATOM 584 N N . PHE A 1 73 ? -1.429 -9.394 18.671 1.00 59.75 73 PHE A N 1
ATOM 585 C CA . PHE A 1 73 ? -1.019 -10.594 19.409 1.00 59.75 73 PHE A CA 1
ATOM 586 C C . PHE A 1 73 ? -1.871 -11.824 19.075 1.00 59.75 73 PHE A C 1
ATOM 588 O O . PHE A 1 73 ? -1.777 -12.835 19.768 1.00 59.75 73 PHE A O 1
ATOM 595 N N . GLN A 1 74 ? -2.746 -11.738 18.068 1.00 66.81 74 GLN A N 1
ATOM 596 C CA . GLN A 1 74 ? -3.608 -12.863 17.688 1.00 66.81 74 GLN A CA 1
ATOM 597 C C . GLN A 1 74 ? -2.870 -13.938 16.881 1.00 66.81 74 GLN A C 1
ATOM 599 O O . GLN A 1 74 ? -3.378 -15.056 16.773 1.00 66.81 74 GLN A O 1
ATOM 604 N N . ASP A 1 75 ? -1.684 -13.626 16.359 1.00 68.56 75 ASP A N 1
ATOM 605 C CA . ASP A 1 75 ? -0.833 -14.592 15.679 1.00 68.56 75 ASP A CA 1
ATOM 606 C C . ASP A 1 75 ? 0.296 -15.114 16.582 1.00 68.56 75 ASP A C 1
ATOM 608 O O . ASP A 1 75 ? 0.602 -14.571 17.648 1.00 68.56 75 ASP A O 1
ATOM 612 N N . PHE A 1 76 ? 0.915 -16.219 16.164 1.00 68.00 76 PHE A N 1
ATOM 613 C CA . PHE A 1 76 ? 1.997 -16.845 16.917 1.00 68.00 76 PHE A CA 1
ATOM 614 C C . PHE A 1 76 ? 3.254 -15.960 16.935 1.00 68.00 76 PHE A C 1
ATOM 616 O O . PHE A 1 76 ? 3.559 -15.297 15.944 1.00 68.00 76 PHE A O 1
ATOM 623 N N . PRO A 1 77 ? 4.065 -15.992 18.012 1.00 66.81 77 PRO A N 1
ATOM 624 C CA . PRO A 1 77 ? 5.368 -15.337 18.008 1.00 66.81 77 PRO A CA 1
ATOM 625 C C . PRO A 1 77 ? 6.165 -15.752 16.764 1.00 66.81 77 PRO A C 1
ATOM 627 O O . PRO A 1 77 ? 6.315 -16.946 16.511 1.00 66.81 77 PRO A O 1
ATOM 630 N N . SER A 1 78 ? 6.673 -14.776 16.004 1.00 69.38 78 SER A N 1
ATOM 631 C CA . SER A 1 78 ? 7.410 -14.938 14.733 1.00 69.38 78 SER A CA 1
ATOM 632 C C . SER A 1 78 ? 6.619 -15.380 13.490 1.00 69.38 78 SER A C 1
ATOM 634 O O . SER A 1 78 ? 7.232 -15.638 12.454 1.00 69.38 78 SER A O 1
ATOM 636 N N . SER A 1 79 ? 5.286 -15.431 13.529 1.00 71.62 79 SER A N 1
ATOM 637 C CA . SER A 1 79 ? 4.503 -15.654 12.309 1.00 71.62 79 SER A CA 1
ATOM 638 C C . SER A 1 79 ? 4.607 -14.468 11.349 1.00 71.62 79 SER A C 1
ATOM 640 O O . SER A 1 79 ? 4.562 -13.310 11.765 1.00 71.62 79 SER A O 1
ATOM 642 N N . PHE A 1 80 ? 4.687 -14.753 10.050 1.00 64.81 80 PHE A N 1
ATOM 643 C CA . PHE A 1 80 ? 4.524 -13.723 9.031 1.00 64.81 80 PHE A CA 1
ATOM 644 C C . PHE A 1 80 ? 3.066 -13.262 8.997 1.00 64.81 80 PHE A C 1
ATOM 646 O O . PHE A 1 80 ? 2.162 -14.079 8.827 1.00 64.81 80 PHE A O 1
ATOM 653 N N . GLU A 1 81 ? 2.859 -11.956 9.152 1.00 62.56 81 GLU A N 1
ATOM 654 C CA . GLU A 1 81 ? 1.556 -11.319 8.982 1.00 62.56 81 GLU A CA 1
ATOM 655 C C . GLU A 1 81 ? 1.102 -11.515 7.527 1.00 62.56 81 GLU A C 1
ATOM 657 O O . GLU A 1 81 ? 1.805 -11.141 6.584 1.00 62.56 81 GLU A O 1
ATOM 662 N N . HIS A 1 82 ? -0.061 -12.141 7.344 1.00 66.06 82 HIS A N 1
ATOM 663 C CA . HIS A 1 82 ? -0.613 -12.417 6.013 1.00 66.06 82 HIS A CA 1
ATOM 664 C C . HIS A 1 82 ? -1.138 -11.130 5.358 1.00 66.06 82 HIS A C 1
ATOM 666 O O . HIS A 1 82 ? -1.335 -11.076 4.144 1.00 66.06 82 HIS A O 1
ATOM 672 N N . PHE A 1 83 ? -1.359 -10.108 6.183 1.00 62.28 83 PHE A N 1
ATOM 673 C CA . PHE A 1 83 ? -2.077 -8.891 5.873 1.00 62.28 83 PHE A CA 1
ATOM 674 C C . PHE A 1 83 ? -1.361 -7.691 6.526 1.00 62.28 83 PHE A C 1
ATOM 676 O O . PHE A 1 83 ? -1.780 -7.234 7.588 1.00 62.28 83 PHE A O 1
ATOM 683 N N . PRO A 1 84 ? -0.270 -7.145 5.942 1.00 58.78 84 PRO A N 1
ATOM 684 C CA . PRO A 1 84 ? 0.671 -6.236 6.623 1.00 58.78 84 PRO A CA 1
ATOM 685 C C . PRO A 1 84 ? 0.113 -4.836 6.966 1.00 58.78 84 PRO A C 1
ATOM 687 O O . PRO A 1 84 ? 0.870 -3.930 7.320 1.00 58.78 84 PRO A O 1
ATOM 690 N N . ALA A 1 85 ? -1.207 -4.648 6.899 1.00 56.34 85 ALA A N 1
ATOM 691 C CA . ALA A 1 85 ? -1.920 -3.423 7.251 1.00 56.34 85 ALA A CA 1
ATOM 692 C C . ALA A 1 85 ? -1.636 -2.949 8.689 1.00 56.34 85 ALA A C 1
ATOM 694 O O . ALA A 1 85 ? -1.613 -1.744 8.944 1.00 56.34 85 ALA A O 1
ATOM 695 N N . GLY A 1 86 ? -1.364 -3.872 9.621 1.00 55.81 86 GLY A N 1
ATOM 696 C CA . GLY A 1 86 ? -0.998 -3.551 11.004 1.00 55.81 86 GLY A CA 1
ATOM 697 C C . GLY A 1 86 ? 0.263 -2.684 11.144 1.00 55.81 86 GLY A C 1
ATOM 698 O O . GLY A 1 86 ? 0.399 -1.972 12.134 1.00 55.81 86 GLY A O 1
ATOM 699 N N . SER A 1 87 ? 1.155 -2.662 10.143 1.00 59.72 87 SER A N 1
ATOM 700 C CA . SER A 1 87 ? 2.388 -1.856 10.169 1.00 59.72 87 SER A CA 1
ATOM 701 C C . SER A 1 87 ? 2.168 -0.358 9.916 1.00 59.72 87 SER A C 1
ATOM 703 O O . SER A 1 87 ? 3.099 0.428 10.099 1.00 59.72 87 SER A O 1
ATOM 705 N N . LEU A 1 88 ? 0.981 0.050 9.460 1.00 58.47 88 LEU A N 1
ATOM 706 C CA . LEU A 1 88 ? 0.676 1.452 9.149 1.00 58.47 88 LEU A CA 1
ATOM 707 C C . LEU A 1 88 ? 0.046 2.219 10.304 1.00 58.47 88 LEU A C 1
ATOM 709 O O . LEU A 1 88 ? 0.013 3.449 10.280 1.00 58.47 88 LEU A O 1
ATOM 713 N N . MET A 1 89 ? -0.450 1.505 11.310 1.00 59.62 89 MET A N 1
ATOM 714 C CA . MET A 1 89 ? -0.985 2.113 12.516 1.00 59.62 89 MET A CA 1
ATOM 715 C C . MET A 1 89 ? 0.135 2.208 13.545 1.00 59.62 89 MET A C 1
ATOM 717 O O . MET A 1 89 ? 0.686 1.204 13.990 1.00 59.62 89 MET A O 1
ATOM 721 N N . GLY A 1 90 ? 0.483 3.438 13.921 1.00 61.44 90 GLY A N 1
ATOM 722 C CA . GLY A 1 90 ? 1.364 3.665 15.060 1.00 61.44 90 GLY A CA 1
ATOM 723 C C . GLY A 1 90 ? 0.735 3.118 16.350 1.00 61.44 90 GLY A C 1
ATOM 724 O O . GLY A 1 90 ? -0.493 3.039 16.448 1.00 61.44 90 GLY A O 1
ATOM 725 N N . PRO A 1 91 ? 1.546 2.747 17.356 1.00 61.28 91 PRO A N 1
ATOM 726 C CA . PRO A 1 91 ? 1.024 2.318 18.645 1.00 61.28 91 PRO A CA 1
ATOM 727 C C . PRO A 1 91 ? 0.112 3.402 19.225 1.00 61.28 91 PRO A C 1
ATOM 729 O O . PRO A 1 91 ? 0.454 4.588 19.232 1.00 61.28 91 PRO A O 1
ATOM 732 N N . LEU A 1 92 ? -1.059 2.990 19.713 1.00 60.81 92 LEU A N 1
ATOM 733 C CA . LEU A 1 92 ? -1.974 3.885 20.415 1.00 60.81 92 LEU A CA 1
ATOM 734 C C . LEU A 1 92 ? -1.243 4.507 21.623 1.00 60.81 92 LEU A C 1
ATOM 736 O O . LEU A 1 92 ? -0.440 3.822 22.265 1.00 60.81 92 LEU A O 1
ATOM 740 N N . PRO A 1 93 ? -1.483 5.794 21.940 1.00 64.56 93 PRO A N 1
ATOM 741 C CA . PRO A 1 93 ? -0.824 6.454 23.060 1.00 64.56 93 PRO A CA 1
ATOM 742 C C . PRO A 1 93 ? -1.052 5.664 24.352 1.00 64.56 93 PRO A C 1
ATOM 744 O O . PRO A 1 93 ? -2.145 5.141 24.584 1.00 64.56 93 PRO A O 1
ATOM 747 N N . ALA A 1 94 ? -0.011 5.574 25.185 1.00 63.00 94 ALA A N 1
ATOM 748 C CA . ALA A 1 94 ? -0.056 4.823 26.434 1.00 63.00 94 ALA A CA 1
ATOM 749 C C . ALA A 1 94 ? -1.253 5.278 27.285 1.00 63.00 94 ALA A C 1
ATOM 751 O O . ALA A 1 94 ? -1.330 6.431 27.716 1.00 63.00 94 ALA A O 1
ATOM 752 N N . ARG A 1 95 ? -2.207 4.369 27.514 1.00 62.47 95 ARG A N 1
ATOM 753 C CA . ARG A 1 95 ? -3.318 4.614 28.437 1.00 62.47 95 ARG A CA 1
ATOM 754 C C . ARG A 1 95 ? -2.759 4.717 29.866 1.00 62.47 95 ARG A C 1
ATOM 756 O O . ARG A 1 95 ? -1.829 3.976 30.192 1.00 62.47 95 ARG A O 1
ATOM 763 N N . PRO A 1 96 ? -3.322 5.574 30.739 1.00 63.19 96 PRO A N 1
ATOM 764 C CA . PRO A 1 96 ? -2.999 5.549 32.162 1.00 63.19 96 PRO A CA 1
ATOM 765 C C . PRO A 1 96 ? -3.175 4.136 32.726 1.00 63.19 96 PRO A C 1
ATOM 767 O O . PRO A 1 96 ? -4.068 3.397 32.300 1.00 63.19 96 PRO A O 1
ATOM 770 N N . ALA A 1 97 ? -2.295 3.771 33.661 1.00 69.31 97 ALA A N 1
ATOM 771 C CA . ALA A 1 97 ? -2.215 2.441 34.252 1.00 69.31 97 ALA A CA 1
ATOM 772 C C . ALA A 1 97 ? -3.608 1.926 34.642 1.00 69.31 97 ALA A C 1
ATOM 774 O O . ALA A 1 97 ? -4.242 2.430 35.570 1.00 69.31 97 ALA A O 1
ATOM 775 N N . THR A 1 98 ? -4.100 0.927 33.908 1.00 66.94 98 THR A N 1
ATOM 776 C CA . THR A 1 98 ? -5.353 0.262 34.257 1.00 66.94 98 THR A CA 1
ATOM 777 C C . THR A 1 98 ? -5.063 -0.646 35.441 1.00 66.94 98 THR A C 1
ATOM 779 O O . THR A 1 98 ? -4.347 -1.638 35.319 1.00 66.94 98 THR A O 1
ATOM 782 N N . ARG A 1 99 ? -5.565 -0.264 36.615 1.00 76.25 99 ARG A N 1
ATOM 783 C CA . ARG A 1 99 ? -5.416 -1.042 37.842 1.00 76.25 99 ARG A CA 1
ATOM 784 C C . ARG A 1 99 ? -6.466 -2.147 37.860 1.00 76.25 99 ARG A C 1
ATOM 786 O O . ARG A 1 99 ? -7.655 -1.862 37.946 1.00 76.25 99 ARG A O 1
ATOM 793 N N . ILE A 1 100 ? -6.022 -3.397 37.780 1.00 77.75 100 ILE A N 1
ATOM 794 C CA . ILE A 1 100 ? -6.892 -4.558 37.982 1.00 77.75 100 ILE A CA 1
ATOM 795 C C . ILE A 1 100 ? -6.922 -4.851 39.480 1.00 77.75 100 ILE A C 1
ATOM 797 O O . ILE A 1 100 ? -5.899 -5.202 40.068 1.00 77.75 100 ILE A O 1
ATOM 801 N N . GLU A 1 101 ? -8.085 -4.684 40.103 1.00 81.31 101 GLU A N 1
ATOM 802 C CA . GLU A 1 101 ? -8.301 -5.048 41.501 1.00 81.31 101 GLU A CA 1
ATOM 803 C C . GLU A 1 101 ? -9.029 -6.389 41.578 1.00 81.31 101 GLU A C 1
ATOM 805 O O . GLU A 1 101 ? -10.133 -6.554 41.061 1.00 81.31 101 GLU A O 1
ATOM 810 N N . PHE A 1 102 ? -8.405 -7.362 42.236 1.00 82.06 102 PHE A N 1
ATOM 811 C CA . PHE A 1 102 ? -9.019 -8.658 42.485 1.00 82.06 102 PHE A CA 1
ATOM 812 C C . PHE A 1 102 ? -9.834 -8.586 43.776 1.00 82.06 102 PHE A C 1
ATOM 814 O O . PHE A 1 102 ? -9.277 -8.613 44.872 1.00 82.06 102 PHE A O 1
ATOM 821 N N . HIS A 1 103 ? -11.160 -8.517 43.658 1.00 80.62 103 HIS A N 1
ATOM 822 C CA . HIS A 1 103 ? -12.053 -8.703 44.799 1.00 80.62 103 HIS A CA 1
ATOM 823 C C . HIS A 1 103 ? -12.378 -10.190 44.956 1.00 80.62 103 HIS A C 1
ATOM 825 O O . HIS A 1 103 ? -13.050 -10.790 44.117 1.00 80.62 103 HIS A O 1
ATOM 831 N N . ARG A 1 104 ? -11.903 -10.804 46.045 1.00 81.44 104 ARG A N 1
ATOM 832 C CA . ARG A 1 104 ? -12.344 -12.146 46.432 1.00 81.44 104 ARG A CA 1
ATOM 833 C C . ARG A 1 104 ? -13.770 -12.034 46.961 1.00 81.44 104 ARG A C 1
ATOM 835 O O . ARG A 1 104 ? -13.985 -11.459 48.024 1.00 81.44 104 ARG A O 1
ATOM 842 N N . GLN A 1 105 ? -14.727 -12.611 46.243 1.00 78.19 105 GLN A N 1
ATOM 843 C CA . GLN A 1 105 ? -16.084 -12.752 46.753 1.00 78.19 105 GLN A CA 1
ATOM 844 C C . GLN A 1 105 ? -16.052 -13.710 47.955 1.00 78.19 105 GLN A C 1
ATOM 846 O O . GLN A 1 105 ? -15.587 -14.844 47.800 1.00 78.19 105 GLN A O 1
ATOM 851 N N . PRO A 1 106 ? -16.460 -13.273 49.162 1.00 76.31 106 PRO A N 1
ATOM 852 C CA . PRO A 1 106 ? -16.482 -14.153 50.316 1.00 76.31 106 PRO A CA 1
ATOM 853 C C . PRO A 1 106 ? -17.438 -15.303 50.017 1.00 76.31 106 PRO A C 1
ATOM 855 O O . PRO A 1 106 ? -18.597 -15.094 49.652 1.00 76.31 106 PRO A O 1
ATOM 858 N N . SER A 1 107 ? -16.924 -16.526 50.129 1.00 71.62 107 SER A N 1
ATOM 859 C CA . SER A 1 107 ? -17.722 -17.739 50.057 1.00 71.62 107 SER A CA 1
ATOM 860 C C . SER A 1 107 ? -18.754 -17.666 51.173 1.00 71.62 107 SER A C 1
ATOM 862 O O . SER A 1 107 ? -18.401 -17.778 52.347 1.00 71.62 107 SER A O 1
ATOM 864 N N . GLY A 1 108 ? -20.009 -17.408 50.811 1.00 67.56 108 GLY A N 1
ATOM 865 C CA . GLY A 1 108 ? -21.106 -17.406 51.761 1.00 67.56 108 GLY A CA 1
ATOM 866 C C . GLY A 1 108 ? -21.175 -18.767 52.437 1.00 67.56 108 GLY A C 1
ATOM 867 O O . GLY A 1 108 ? -21.584 -19.748 51.821 1.00 67.56 108 GLY A O 1
ATOM 868 N N . THR A 1 109 ? -20.785 -18.827 53.705 1.00 62.72 109 THR A N 1
ATOM 869 C CA . THR A 1 109 ? -21.235 -19.870 54.618 1.00 62.72 109 THR A CA 1
ATOM 870 C C . THR A 1 109 ? -22.717 -19.622 54.841 1.00 62.72 109 THR A C 1
ATOM 872 O O . THR A 1 109 ? -23.105 -18.818 55.689 1.00 62.72 109 THR A O 1
ATOM 875 N N . LYS A 1 110 ? -23.548 -20.242 53.997 1.00 58.72 110 LYS A N 1
ATOM 876 C CA . LYS A 1 110 ? -24.960 -20.421 54.325 1.00 58.72 110 LYS A CA 1
ATOM 877 C C . LYS A 1 110 ? -25.029 -21.274 55.604 1.00 58.72 110 LYS A C 1
ATOM 879 O O . LYS A 1 110 ? -24.300 -22.267 55.657 1.00 58.72 110 LYS A O 1
ATOM 884 N N . PRO A 1 111 ? -25.820 -20.861 56.608 1.00 64.88 111 PRO A N 1
ATOM 885 C CA . PRO A 1 111 ? -26.080 -21.670 57.794 1.00 64.88 111 PRO A CA 1
ATOM 886 C C . PRO A 1 111 ? -26.825 -22.962 57.443 1.00 64.88 111 PRO A C 1
ATOM 888 O O . PRO A 1 111 ? -27.512 -22.984 56.392 1.00 64.88 111 PRO A O 1
#

pLDDT: mean 73.85, std 14.98, range [46.22, 97.75]

Foldseek 3Di:
DPVVVVVVVVVVVVVVVVVVVVVVVVVVVVVVVVVCVVVQVVVCVVVVPVDDCPAPFDDQPPDVVRGDPCVVPPDDVPDDDPGCPVVVDDDDPDDPDDDDDDDDDPDDPDD

Sequence (111 aa):
MSGGRWFLLQSGLLFAALLALLLLCSQRVHRAETDQLPARLQLIHTLKLTDFALWSEARYTRHPSQADWFAPFQDFPSSFEHFPAGSLMGPLPARPATRIEFHRQPSGTKP

Radius of gyration: 27.04 Å; Cα contacts (8 Å, |Δi|>4): 24; chains: 1; bounding box: 65×31×84 Å